Protein AF-A0A2X3EW63-F1 (a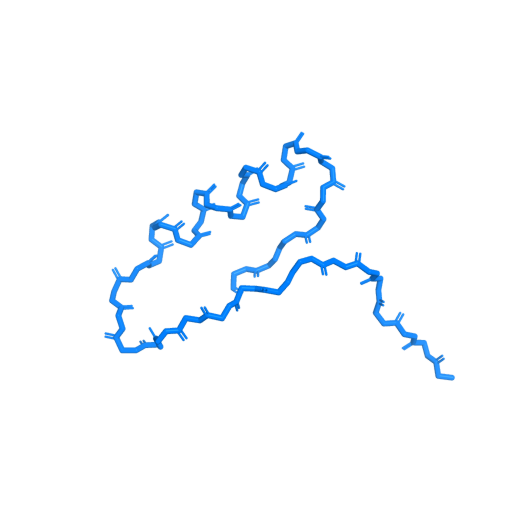fdb_monomer_lite)

InterPro domains:
  IPR010254 B12-dependent dehydratases, beta subunit [G3DSA:3.40.50.10150] (1-38)
  IPR010254 B12-dependent dehydratases, beta subunit [SSF52968] (2-37)

Structure (mmCIF, N/CA/C/O backbone):
data_AF-A0A2X3EW63-F1
#
_entry.id   AF-A0A2X3EW63-F1
#
loop_
_atom_site.group_PDB
_atom_site.id
_atom_site.type_symbol
_atom_site.label_atom_id
_atom_site.label_alt_id
_atom_site.label_comp_id
_atom_site.label_asym_id
_atom_site.label_entity_id
_atom_site.label_seq_id
_atom_site.pdbx_PDB_ins_code
_atom_site.Cartn_x
_atom_site.Cartn_y
_atom_site.Cartn_z
_atom_site.occupancy
_atom_site.B_iso_or_equiv
_atom_site.auth_seq_id
_atom_site.auth_comp_id
_atom_site.auth_asym_id
_atom_site.auth_atom_id
_atom_site.pdbx_PDB_model_num
ATOM 1 N N . MET A 1 1 ? -17.298 -19.053 10.365 1.00 46.66 1 MET A N 1
ATOM 2 C CA . MET A 1 1 ? -16.381 -18.521 9.333 1.00 46.66 1 MET A CA 1
ATOM 3 C C . MET A 1 1 ? -15.822 -17.207 9.853 1.00 46.66 1 MET A C 1
ATOM 5 O O . MET A 1 1 ? -16.615 -16.370 10.258 1.00 46.66 1 MET A O 1
ATOM 9 N N . SER A 1 2 ? -14.496 -17.068 9.932 1.00 74.75 2 SER A N 1
ATOM 10 C CA . SER A 1 2 ? -13.835 -15.817 10.330 1.00 74.75 2 SER A CA 1
ATOM 11 C C . SER A 1 2 ? -13.608 -14.978 9.076 1.00 74.75 2 SER A C 1
ATOM 13 O O . SER A 1 2 ? -12.995 -15.470 8.128 1.00 74.75 2 SER A O 1
ATOM 15 N N . LEU A 1 3 ? -14.152 -13.763 9.038 1.00 79.62 3 LEU A N 1
ATOM 16 C CA . LEU A 1 3 ? -13.872 -12.818 7.960 1.00 79.62 3 LEU A CA 1
ATOM 17 C C . LEU A 1 3 ? -12.551 -12.113 8.262 1.00 79.62 3 LEU A C 1
ATOM 19 O O . LEU A 1 3 ? -12.254 -11.803 9.416 1.00 79.62 3 LEU A O 1
ATOM 23 N N . SER A 1 4 ? -11.755 -11.868 7.223 1.00 77.00 4 SER A N 1
ATOM 24 C CA . SER A 1 4 ? -10.567 -11.032 7.349 1.00 77.00 4 SER A CA 1
ATOM 25 C C . SER A 1 4 ? -10.958 -9.641 7.869 1.00 77.00 4 SER A C 1
ATOM 27 O O . SER A 1 4 ? -12.032 -9.141 7.516 1.00 77.00 4 SER A O 1
ATOM 29 N N . PRO A 1 5 ? -10.100 -9.007 8.690 1.00 78.88 5 PRO A N 1
ATOM 30 C CA . PRO A 1 5 ? -10.320 -7.636 9.122 1.00 78.88 5 PRO A CA 1
ATOM 31 C C . PRO A 1 5 ? -10.534 -6.715 7.912 1.00 78.88 5 PRO A C 1
ATOM 33 O O . PRO A 1 5 ? -9.912 -6.935 6.865 1.00 78.88 5 PRO A O 1
ATOM 36 N N . PRO A 1 6 ? -11.394 -5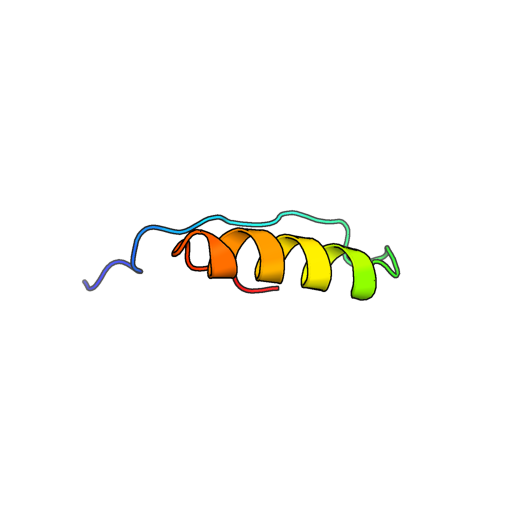.690 8.028 1.00 81.88 6 PRO A N 1
ATOM 37 C CA . PRO A 1 6 ? -11.534 -4.690 6.981 1.00 81.88 6 PRO A CA 1
ATOM 38 C C . PRO A 1 6 ? -10.185 -3.996 6.745 1.00 81.88 6 PRO A C 1
ATOM 40 O O . PRO A 1 6 ? -9.480 -3.645 7.687 1.00 81.88 6 PRO A O 1
ATOM 43 N N . GLY A 1 7 ? -9.828 -3.821 5.476 1.00 84.06 7 GLY A N 1
ATOM 44 C CA . GLY A 1 7 ? -8.563 -3.231 5.050 1.00 84.06 7 GLY A CA 1
ATOM 45 C C . GLY A 1 7 ? -8.620 -2.808 3.586 1.00 84.06 7 GLY A C 1
ATOM 46 O O . GLY A 1 7 ? -9.594 -3.100 2.879 1.00 84.06 7 GLY A O 1
ATOM 47 N N . VAL A 1 8 ? -7.580 -2.114 3.132 1.00 85.31 8 VAL A N 1
ATOM 48 C CA . VAL A 1 8 ? -7.470 -1.655 1.742 1.00 85.31 8 VAL A CA 1
ATOM 49 C C . VAL A 1 8 ? -6.867 -2.765 0.884 1.00 85.31 8 VAL A C 1
ATOM 51 O O . VAL A 1 8 ? -5.932 -3.449 1.293 1.00 85.31 8 VAL A O 1
ATOM 54 N N . ARG A 1 9 ? -7.417 -2.956 -0.319 1.00 86.31 9 ARG A N 1
ATOM 55 C CA . ARG A 1 9 ? -6.864 -3.864 -1.331 1.00 86.31 9 ARG A CA 1
ATOM 56 C C . ARG A 1 9 ? -6.229 -3.048 -2.445 1.00 86.31 9 ARG A C 1
ATOM 58 O O . ARG A 1 9 ? -6.913 -2.231 -3.059 1.00 86.31 9 ARG A O 1
ATOM 65 N N . LEU A 1 10 ? -4.956 -3.306 -2.719 1.00 86.81 10 LEU A N 1
ATOM 66 C CA . LEU A 1 10 ? -4.259 -2.761 -3.876 1.00 86.81 10 LEU A CA 1
ATOM 67 C C . LEU A 1 10 ? -4.404 -3.732 -5.048 1.00 86.81 10 LEU A C 1
ATOM 69 O O . LEU A 1 10 ? -4.127 -4.921 -4.921 1.00 86.81 10 LEU A O 1
ATOM 73 N N . PHE A 1 11 ? -4.854 -3.217 -6.189 1.00 88.25 11 PHE A N 1
ATOM 74 C CA . PHE A 1 11 ? -4.911 -3.958 -7.445 1.00 88.25 11 PHE A CA 1
ATOM 75 C C . PHE A 1 11 ? -3.917 -3.323 -8.409 1.00 88.25 11 PHE A C 1
ATOM 77 O O . PHE A 1 11 ? -3.985 -2.121 -8.661 1.00 88.25 11 PHE A O 1
ATOM 84 N N . TYR A 1 12 ? -2.996 -4.122 -8.937 1.00 86.94 12 TYR A N 1
ATOM 85 C CA . TYR A 1 12 ? -1.964 -3.667 -9.864 1.00 86.94 12 TYR A CA 1
ATOM 86 C C . TYR A 1 12 ? -1.673 -4.736 -10.919 1.00 86.94 12 TYR A C 1
ATOM 88 O O . T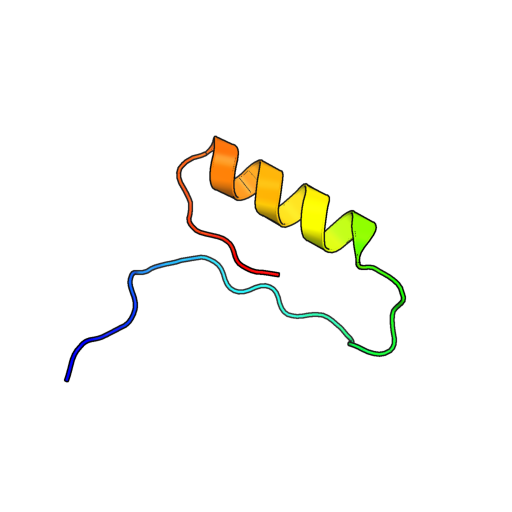YR A 1 12 ? -1.975 -5.914 -10.723 1.00 86.94 12 TYR A O 1
ATOM 96 N N . ASP A 1 13 ? -1.096 -4.320 -12.050 1.00 91.38 13 ASP A N 1
ATOM 97 C CA . ASP A 1 13 ? -0.598 -5.252 -13.061 1.00 91.38 13 ASP A CA 1
ATOM 98 C C . ASP A 1 13 ? 0.709 -5.892 -12.555 1.00 91.38 13 ASP A C 1
ATOM 100 O O . ASP A 1 13 ? 1.697 -5.174 -12.368 1.00 91.38 13 ASP A O 1
ATOM 104 N N . PRO A 1 14 ? 0.761 -7.222 -12.352 1.00 84.94 14 PRO A N 1
ATOM 105 C CA . PRO A 1 14 ? 1.969 -7.902 -11.891 1.00 84.94 14 PRO A CA 1
ATOM 106 C C . PRO A 1 14 ? 3.121 -7.852 -12.906 1.00 84.94 14 PRO A C 1
ATOM 108 O O . PRO A 1 14 ? 4.258 -8.152 -12.549 1.00 84.94 14 PRO A O 1
ATOM 111 N N . ARG A 1 15 ? 2.858 -7.493 -14.171 1.00 91.19 15 ARG A N 1
ATOM 112 C CA . ARG A 1 15 ? 3.897 -7.286 -15.194 1.00 91.19 15 ARG A CA 1
ATOM 113 C C . ARG A 1 15 ? 4.634 -5.960 -15.012 1.00 91.19 15 ARG A C 1
ATOM 115 O O . ARG A 1 15 ? 5.702 -5.775 -15.591 1.00 91.19 15 ARG A O 1
ATOM 122 N N . GLY A 1 16 ? 4.070 -5.036 -14.238 1.00 83.12 16 GLY A N 1
ATOM 123 C CA . GLY A 1 16 ? 4.715 -3.779 -13.899 1.00 83.12 16 GLY A CA 1
ATOM 124 C C . GLY A 1 16 ? 5.757 -3.968 -12.797 1.00 83.12 16 GLY A C 1
ATOM 125 O O . GLY A 1 16 ? 5.472 -4.521 -11.738 1.00 83.12 16 GLY A O 1
ATOM 126 N N . HIS A 1 17 ? 6.970 -3.457 -13.000 1.00 83.00 17 HIS A N 1
ATOM 127 C CA . HIS A 1 17 ? 8.022 -3.447 -11.978 1.00 83.00 17 HIS A CA 1
ATOM 128 C C . HIS A 1 17 ? 7.800 -2.309 -10.960 1.00 83.00 17 HIS A C 1
ATOM 130 O O . HIS A 1 17 ? 8.638 -1.424 -10.800 1.00 83.00 17 HIS A O 1
ATOM 136 N N . HIS A 1 18 ? 6.648 -2.313 -10.283 1.00 89.12 18 HIS A N 1
ATOM 137 C CA . HIS A 1 18 ? 6.188 -1.227 -9.403 1.00 89.12 18 HIS A CA 1
ATOM 138 C C . HIS A 1 18 ? 6.347 -1.515 -7.903 1.00 89.12 18 HIS A C 1
ATOM 140 O O . HIS A 1 18 ? 5.751 -0.814 -7.090 1.00 89.12 18 HIS A O 1
ATOM 146 N N . ALA A 1 19 ? 7.158 -2.507 -7.519 1.00 87.38 19 ALA A N 1
ATOM 147 C 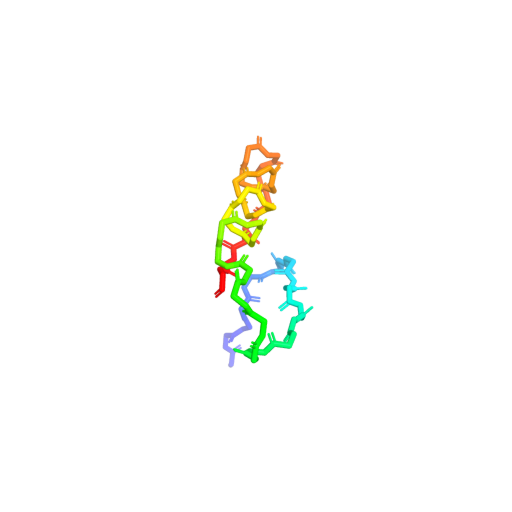CA . ALA A 1 19 ? 7.317 -2.921 -6.120 1.00 87.38 19 ALA A CA 1
ATOM 148 C C . ALA A 1 19 ? 7.633 -1.745 -5.173 1.00 87.38 19 ALA A C 1
ATOM 150 O O . ALA A 1 19 ? 7.058 -1.656 -4.095 1.00 87.38 19 ALA A O 1
ATOM 151 N N . GLY A 1 20 ? 8.474 -0.797 -5.607 1.00 91.56 20 GLY A N 1
ATOM 152 C CA . GLY A 1 20 ? 8.768 0.412 -4.830 1.00 91.56 20 GLY A CA 1
ATOM 153 C C . GLY A 1 20 ? 7.530 1.278 -4.576 1.00 91.56 20 GLY A C 1
ATOM 154 O O . GLY A 1 20 ? 7.250 1.624 -3.438 1.00 91.56 20 GLY A O 1
ATOM 155 N N . ALA A 1 21 ? 6.739 1.566 -5.612 1.00 92.38 21 ALA A N 1
ATOM 156 C CA . ALA A 1 21 ? 5.531 2.383 -5.478 1.00 92.38 21 ALA A CA 1
ATOM 157 C C . ALA A 1 21 ? 4.445 1.695 -4.632 1.00 92.38 21 ALA A C 1
ATOM 159 O O . ALA A 1 21 ? 3.745 2.358 -3.873 1.00 92.38 21 ALA A O 1
ATOM 160 N N . ILE A 1 22 ? 4.319 0.369 -4.742 1.00 93.38 22 ILE A N 1
ATOM 161 C CA . ILE A 1 22 ? 3.382 -0.417 -3.927 1.00 93.38 22 ILE A CA 1
ATOM 162 C C . ILE A 1 22 ? 3.778 -0.345 -2.447 1.00 93.38 22 ILE A C 1
ATOM 164 O O . ILE A 1 22 ? 2.909 -0.151 -1.600 1.00 93.38 22 ILE A O 1
ATOM 168 N N . ASN A 1 23 ? 5.074 -0.427 -2.136 1.00 91.94 23 ASN A N 1
ATOM 169 C CA . ASN A 1 23 ? 5.564 -0.315 -0.763 1.00 91.94 23 ASN A CA 1
ATOM 170 C C . ASN A 1 23 ? 5.276 1.065 -0.158 1.00 91.94 23 ASN A C 1
ATOM 172 O O . ASN A 1 23 ? 4.740 1.127 0.943 1.00 91.94 23 ASN A O 1
ATOM 176 N N . GLU A 1 24 ? 5.548 2.152 -0.886 1.00 94.88 24 GLU A N 1
ATOM 177 C CA . GLU A 1 24 ? 5.255 3.516 -0.411 1.00 94.88 24 GLU A CA 1
ATOM 178 C C . GLU A 1 24 ? 3.757 3.724 -0.137 1.00 94.88 24 GLU A C 1
ATOM 180 O O . GLU A 1 24 ? 3.370 4.331 0.863 1.00 94.88 24 GLU A O 1
ATOM 185 N N . LEU A 1 25 ? 2.890 3.175 -0.997 1.00 93.25 25 LEU A N 1
ATOM 186 C CA . LEU A 1 25 ? 1.441 3.218 -0.790 1.00 93.25 25 LEU A CA 1
ATOM 187 C C . LEU A 1 25 ? 1.013 2.424 0.450 1.00 93.25 25 LEU A C 1
ATOM 189 O O . LEU A 1 25 ? 0.190 2.912 1.225 1.00 93.25 25 LEU A O 1
ATOM 193 N N . CYS A 1 26 ? 1.558 1.220 0.648 1.00 92.75 26 CYS A N 1
ATOM 194 C CA . CYS A 1 26 ? 1.288 0.421 1.842 1.00 92.75 26 CYS A CA 1
ATOM 195 C C . CYS A 1 26 ? 1.748 1.146 3.111 1.00 92.75 26 CYS A C 1
ATOM 197 O O . CYS A 1 26 ? 0.957 1.264 4.044 1.00 92.75 26 CYS A O 1
ATOM 199 N N . TRP A 1 27 ? 2.961 1.704 3.124 1.00 94.50 27 TRP A N 1
ATOM 200 C CA . TRP A 1 27 ? 3.475 2.461 4.268 1.00 94.50 27 TRP A CA 1
ATOM 201 C C . TRP A 1 27 ? 2.605 3.672 4.604 1.00 94.50 27 T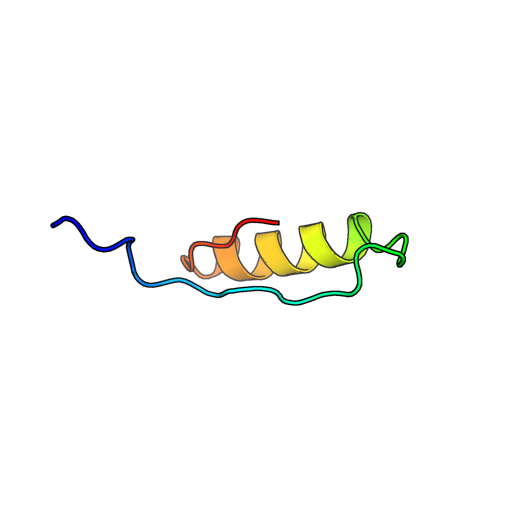RP A C 1
ATOM 203 O O . TRP A 1 27 ? 2.242 3.860 5.762 1.00 94.50 27 TRP A O 1
ATOM 213 N N . GLY A 1 28 ? 2.177 4.451 3.606 1.00 94.38 28 GLY A N 1
ATOM 214 C CA . GLY A 1 28 ? 1.285 5.591 3.841 1.00 94.38 28 GLY A CA 1
ATOM 215 C C . GLY A 1 28 ? -0.086 5.207 4.420 1.00 94.38 28 GLY A C 1
ATOM 216 O O . GLY A 1 28 ? -0.704 6.010 5.123 1.00 94.38 28 GLY A O 1
ATOM 217 N N . LEU A 1 29 ? -0.578 3.996 4.143 1.00 93.12 29 LEU A N 1
ATOM 218 C CA . LEU A 1 29 ? -1.807 3.463 4.741 1.00 93.12 29 LEU A CA 1
ATOM 219 C C . LEU A 1 29 ? -1.565 2.969 6.172 1.00 93.12 29 LEU A C 1
ATOM 221 O O . LEU A 1 29 ? -2.363 3.268 7.063 1.00 93.12 29 LEU A O 1
ATOM 225 N N . GLU A 1 30 ? -0.452 2.273 6.403 1.00 92.88 30 GLU A N 1
ATOM 226 C CA . GLU A 1 30 ? -0.065 1.774 7.725 1.00 92.88 30 GLU A CA 1
ATOM 227 C C . GLU A 1 30 ? 0.168 2.917 8.725 1.00 92.88 30 GLU A C 1
ATOM 229 O O . GLU A 1 30 ? -0.329 2.841 9.850 1.00 92.88 30 GLU A O 1
ATOM 234 N N . GLU A 1 31 ? 0.805 4.016 8.306 1.00 95.31 31 GLU A N 1
ATOM 235 C CA . GLU A 1 31 ? 0.978 5.240 9.113 1.00 95.31 31 GLU A CA 1
ATOM 236 C C . GLU A 1 31 ? -0.361 5.880 9.530 1.00 95.31 31 GLU A C 1
ATOM 238 O O . GLU A 1 31 ? -0.461 6.534 10.567 1.00 95.31 31 GLU A O 1
ATOM 243 N N . GLN A 1 32 ? -1.430 5.655 8.761 1.00 93.25 32 GLN A N 1
ATOM 244 C CA . GLN A 1 32 ? -2.789 6.105 9.090 1.00 93.25 32 G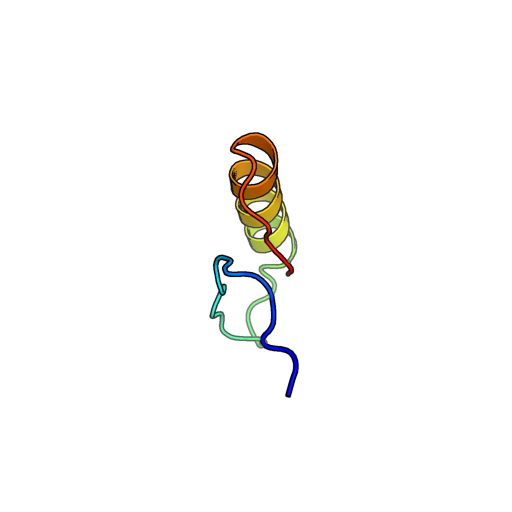LN A CA 1
ATOM 245 C C . GLN A 1 32 ? -3.577 5.075 9.917 1.00 93.25 32 GLN A C 1
ATOM 247 O O . GLN A 1 32 ? -4.771 5.256 10.166 1.00 93.25 32 GLN A O 1
ATOM 252 N N . GLY A 1 33 ? -2.935 3.982 10.338 1.00 91.19 33 GLY A N 1
ATOM 253 C CA . GLY A 1 33 ? -3.564 2.889 11.078 1.00 91.19 33 GLY A CA 1
ATOM 254 C C . GLY A 1 33 ? -4.433 1.976 10.210 1.00 91.19 33 GLY A C 1
ATOM 255 O O . GLY A 1 33 ? -5.246 1.218 10.744 1.00 91.19 33 GLY A O 1
ATOM 256 N N . VAL A 1 34 ? -4.288 2.036 8.883 1.00 90.62 34 VAL A N 1
ATOM 257 C CA . VAL A 1 34 ? -5.031 1.195 7.941 1.00 90.62 34 VAL A CA 1
ATOM 258 C C . VAL A 1 34 ? -4.165 0.001 7.537 1.00 90.62 34 VAL A C 1
ATOM 260 O O . VAL A 1 34 ? -3.100 0.191 6.955 1.00 90.62 34 VAL A O 1
ATOM 263 N N . PRO A 1 35 ? -4.610 -1.246 7.770 1.00 85.94 35 PRO A N 1
ATOM 264 C CA . PRO A 1 35 ? -3.872 -2.416 7.317 1.00 85.94 35 PRO A CA 1
ATOM 265 C C . PRO A 1 35 ? -3.775 -2.447 5.787 1.00 85.94 35 PRO A C 1
ATOM 267 O O . PRO A 1 35 ? -4.800 -2.489 5.094 1.00 85.94 35 PRO A O 1
ATOM 270 N N . ALA A 1 36 ? -2.547 -2.486 5.275 1.00 84.81 36 ALA A N 1
ATOM 271 C CA . ALA A 1 36 ? -2.234 -2.687 3.868 1.00 84.81 36 ALA A CA 1
ATOM 272 C C . ALA A 1 36 ? -1.266 -3.867 3.722 1.00 84.81 36 ALA A C 1
ATOM 274 O O . ALA A 1 36 ? -0.420 -4.107 4.579 1.00 84.81 36 ALA A O 1
ATOM 275 N N . ARG A 1 37 ? -1.424 -4.661 2.662 1.00 71.00 37 ARG A N 1
ATOM 276 C CA . ARG A 1 37 ? -0.473 -5.717 2.295 1.00 71.00 37 ARG A CA 1
ATOM 277 C C . ARG A 1 37 ? -0.150 -5.574 0.803 1.00 71.00 37 ARG A C 1
ATOM 279 O O . ARG A 1 37 ? -1.100 -5.364 0.044 1.00 71.00 37 ARG A O 1
ATOM 286 N N . PRO A 1 38 ? 1.134 -5.639 0.408 1.00 66.50 38 PRO A N 1
ATOM 287 C CA . PRO A 1 38 ? 1.555 -5.578 -0.994 1.00 66.50 38 PRO A CA 1
ATOM 288 C C . PRO A 1 38 ? 1.109 -6.800 -1.813 1.00 66.50 38 PRO A C 1
ATOM 290 O O . PRO A 1 38 ? 0.806 -7.852 -1.199 1.00 66.50 38 PRO A O 1
#

Organism: Klebsiella pneumoniae (NCBI:txid573)

Sequence (38 aa):
MSLSPPGVRLFYDPRGHHAGAINELCWGLEEQGVPARP

Radius of gyration: 11.5 Å; chains: 1; bounding box: 25×25×26 Å

Foldseek 3Di:
DDDDPDADDDDDDPVDPCPVVLVVVQVVCVVVVGHDDD

Secondary structure (DSSP, 8-state):
-PPPPP-------TTS--HHHHHHHHHHHHTTT-----

pLDDT: mean 86.06, std 9.37, range [46.66, 95.31]